Protein AF-A0A1Q6PVC8-F1 (afdb_monomer_lite)

pLDDT: mean 90.3, std 7.99, range [56.62, 97.94]

Foldseek 3Di:
DAALLVQLVLQEDEVVPPDPAQQWKAQQVVRDIDGLVVVCVVQVHDSVCCVVSCVVVVLRIGRRHHDHVLVLLLVVCVPPPDPVLSVVLVVDDSVVSVVSSVVRCVVVVNVVVVVVSSSVVSSVRSVVVCVVSVHDYDD

Structure (mmCIF, N/CA/C/O backbone):
data_AF-A0A1Q6PVC8-F1
#
_entry.id   AF-A0A1Q6PVC8-F1
#
loop_
_atom_site.group_PDB
_atom_site.id
_atom_site.type_symbol
_atom_site.label_atom_id
_atom_site.label_alt_id
_atom_site.label_comp_id
_atom_site.label_asym_id
_atom_site.label_entity_id
_atom_site.label_seq_id
_atom_site.pdbx_PDB_ins_code
_atom_site.Cartn_x
_atom_site.Cartn_y
_atom_site.Cartn_z
_atom_site.occupancy
_atom_site.B_iso_or_equiv
_atom_site.auth_seq_id
_atom_site.auth_comp_id
_atom_site.auth_asym_id
_atom_site.auth_atom_id
_atom_site.pdbx_PDB_model_num
ATOM 1 N N . MET A 1 1 ? 6.505 -12.491 -15.378 1.00 82.06 1 MET A N 1
ATOM 2 C CA . MET A 1 1 ? 5.144 -12.666 -14.824 1.00 82.06 1 MET A CA 1
ATOM 3 C C . MET A 1 1 ? 5.288 -12.565 -13.322 1.00 82.06 1 MET A C 1
ATOM 5 O O . MET A 1 1 ? 6.229 -13.167 -12.823 1.00 82.06 1 MET A O 1
ATOM 9 N N . VAL A 1 2 ? 4.463 -11.767 -12.651 1.00 87.25 2 VAL A N 1
ATOM 10 C CA . VAL A 1 2 ? 4.597 -11.469 -11.211 1.00 87.25 2 VAL A CA 1
ATOM 11 C C . VAL A 1 2 ? 3.384 -11.955 -10.427 1.00 87.25 2 VAL A C 1
ATOM 13 O O . VAL A 1 2 ? 2.285 -11.941 -10.974 1.00 87.25 2 VAL A O 1
ATOM 16 N N . SER A 1 3 ? 3.557 -12.352 -9.167 1.00 91.81 3 SER A N 1
ATOM 17 C CA . SER A 1 3 ? 2.415 -12.604 -8.281 1.00 91.81 3 SER A CA 1
ATOM 18 C C . SER A 1 3 ? 1.916 -11.290 -7.682 1.00 91.81 3 SER A C 1
ATOM 20 O O . SER A 1 3 ? 2.700 -10.539 -7.101 1.00 91.81 3 SER A O 1
ATOM 22 N N . ILE A 1 4 ? 0.610 -11.026 -7.782 1.00 92.88 4 ILE A N 1
ATOM 23 C CA . ILE A 1 4 ? -0.039 -9.848 -7.191 1.00 92.88 4 ILE A CA 1
ATOM 24 C C . ILE A 1 4 ? 0.190 -9.797 -5.685 1.00 92.88 4 ILE A C 1
ATOM 26 O O . ILE A 1 4 ? 0.510 -8.737 -5.156 1.00 92.88 4 ILE A O 1
ATOM 30 N N . LYS A 1 5 ? 0.093 -10.936 -4.993 1.00 87.75 5 LYS A N 1
ATOM 31 C CA . LYS A 1 5 ? 0.316 -11.003 -3.541 1.00 87.75 5 LYS A CA 1
ATOM 32 C C . LYS A 1 5 ? 1.741 -10.634 -3.154 1.00 87.75 5 LYS A C 1
ATOM 34 O O . LYS A 1 5 ? 1.942 -9.966 -2.146 1.00 87.75 5 LYS A O 1
ATOM 39 N N . GLU A 1 6 ? 2.718 -11.034 -3.963 1.00 87.62 6 GLU A N 1
ATOM 40 C CA . GLU A 1 6 ? 4.119 -10.682 -3.730 1.00 87.62 6 GLU A CA 1
ATOM 41 C C . GLU A 1 6 ? 4.366 -9.193 -3.973 1.00 87.62 6 GLU A C 1
ATOM 43 O O . GLU A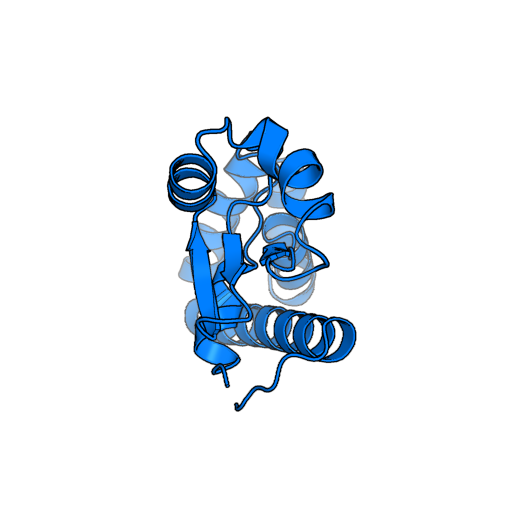 1 6 ? 5.068 -8.554 -3.190 1.00 87.62 6 GLU A O 1
ATOM 48 N N . ILE A 1 7 ? 3.773 -8.618 -5.029 1.00 92.38 7 ILE A N 1
ATOM 49 C CA . ILE A 1 7 ? 4.030 -7.214 -5.369 1.00 92.38 7 ILE A CA 1
ATOM 50 C C . ILE A 1 7 ? 3.187 -6.214 -4.559 1.00 92.38 7 ILE A C 1
ATOM 52 O O . ILE A 1 7 ? 3.587 -5.061 -4.405 1.00 92.38 7 ILE A O 1
ATOM 56 N N . ALA A 1 8 ? 2.046 -6.646 -4.012 1.00 93.06 8 ALA A N 1
ATOM 57 C CA . ALA A 1 8 ? 1.082 -5.809 -3.294 1.00 93.06 8 ALA A CA 1
ATOM 58 C C . ALA A 1 8 ? 1.734 -4.995 -2.164 1.00 93.06 8 ALA A C 1
ATOM 60 O O . ALA A 1 8 ? 1.506 -3.793 -2.029 1.00 93.06 8 ALA A O 1
ATOM 61 N N . HIS A 1 9 ? 2.602 -5.634 -1.377 1.00 90.94 9 HIS A N 1
ATOM 62 C CA . HIS A 1 9 ? 3.222 -5.012 -0.208 1.00 90.94 9 HIS A CA 1
ATOM 63 C C . HIS A 1 9 ? 4.227 -3.903 -0.547 1.00 90.94 9 HIS A C 1
ATOM 65 O O . HIS A 1 9 ? 4.469 -3.036 0.293 1.00 90.94 9 HIS A O 1
ATOM 71 N N . TYR A 1 10 ? 4.776 -3.880 -1.766 1.00 92.00 10 TYR A N 1
ATOM 72 C CA . TYR A 1 10 ? 5.689 -2.817 -2.198 1.00 92.00 10 TYR A CA 1
ATOM 73 C C . TYR A 1 10 ? 4.986 -1.476 -2.410 1.00 92.00 10 TYR A C 1
ATOM 75 O O . TYR A 1 10 ? 5.639 -0.436 -2.355 1.00 92.00 10 TYR A O 1
ATOM 83 N N . GLY A 1 11 ? 3.666 -1.490 -2.614 1.00 92.00 11 GLY A N 1
ATOM 84 C CA . GLY A 1 11 ? 2.882 -0.275 -2.804 1.00 92.00 11 GLY A CA 1
ATOM 85 C C . GLY A 1 11 ? 2.483 0.442 -1.517 1.00 92.00 11 GLY A C 1
ATOM 86 O O . GLY A 1 11 ? 1.822 1.477 -1.591 1.00 92.00 11 GLY A O 1
ATOM 87 N N . ARG A 1 12 ? 2.859 -0.073 -0.337 1.00 92.56 12 ARG A N 1
ATOM 88 C CA . ARG A 1 12 ? 2.598 0.601 0.943 1.00 92.56 12 ARG A CA 1
ATOM 89 C C . ARG A 1 12 ? 3.364 1.922 0.990 1.00 92.56 12 ARG A C 1
ATOM 91 O O . ARG A 1 12 ? 4.595 1.931 0.983 1.00 92.56 12 ARG A O 1
ATOM 98 N N . TRP A 1 13 ? 2.640 3.035 1.058 1.00 91.12 13 TRP A N 1
ATOM 99 C CA . TRP A 1 13 ? 3.220 4.370 1.098 1.00 91.12 13 TRP A CA 1
ATOM 100 C C . TRP A 1 13 ? 2.821 5.110 2.375 1.00 91.12 13 TRP A C 1
ATOM 102 O O . TRP A 1 13 ? 1.648 5.182 2.742 1.00 91.12 13 TRP A O 1
ATOM 112 N N . PHE A 1 14 ? 3.828 5.676 3.040 1.00 89.31 14 PHE A N 1
ATOM 113 C CA . PHE A 1 14 ? 3.687 6.407 4.293 1.00 89.31 14 PHE A CA 1
ATOM 114 C C . PHE A 1 14 ? 4.149 7.855 4.080 1.00 89.31 14 PHE A C 1
ATOM 116 O O . PHE A 1 14 ? 5.356 8.106 4.066 1.00 89.31 14 PHE A O 1
ATOM 123 N N . PRO A 1 15 ? 3.233 8.827 3.921 1.00 84.56 15 PRO A N 1
ATOM 124 C CA . PRO A 1 15 ? 3.574 10.198 3.519 1.00 84.56 15 PRO A CA 1
ATOM 125 C C . PRO A 1 15 ? 4.451 10.957 4.531 1.00 84.56 15 PRO A C 1
ATOM 127 O O . PRO A 1 15 ? 5.073 11.959 4.187 1.00 84.56 15 PRO A O 1
ATOM 130 N N . TYR A 1 16 ? 4.522 10.498 5.784 1.00 83.69 16 TYR A N 1
ATOM 131 C CA . TYR A 1 16 ? 5.398 11.073 6.812 1.00 83.69 16 TYR A CA 1
ATOM 132 C C . TYR A 1 16 ? 6.828 10.520 6.790 1.00 83.69 16 TYR A C 1
ATOM 134 O O . TYR A 1 16 ? 7.728 11.128 7.378 1.00 83.69 16 TYR A O 1
ATOM 142 N N . CYS A 1 17 ? 7.064 9.388 6.125 1.00 77.06 17 CYS A N 1
ATOM 143 C CA . CYS A 1 17 ? 8.407 8.936 5.800 1.00 77.06 17 CYS A CA 1
ATOM 144 C C . CYS A 1 17 ? 8.888 9.838 4.660 1.00 77.06 17 CYS A C 1
ATOM 146 O O . CYS A 1 17 ? 8.435 9.700 3.531 1.00 77.06 17 CYS A O 1
ATOM 148 N N . LYS A 1 18 ? 9.727 10.834 4.979 1.00 56.62 18 LYS A N 1
ATOM 149 C CA . LYS A 1 18 ? 10.232 11.871 4.057 1.00 56.62 18 LYS A CA 1
ATOM 150 C C . LYS A 1 18 ? 11.148 11.314 2.951 1.00 56.62 18 LYS A C 1
ATOM 152 O O . LYS A 1 18 ? 12.291 11.739 2.814 1.00 56.62 18 LYS A O 1
ATOM 157 N N . THR A 1 19 ? 10.664 10.380 2.153 1.00 58.97 19 THR A N 1
ATOM 158 C CA . THR A 1 19 ? 11.282 9.964 0.897 1.00 58.97 19 THR A CA 1
ATOM 159 C C . THR A 1 19 ? 10.417 10.512 -0.225 1.00 58.97 19 THR A C 1
ATOM 161 O O . THR A 1 19 ? 9.379 9.949 -0.562 1.00 58.97 19 THR A O 1
ATOM 164 N N . ASP A 1 20 ? 10.832 11.654 -0.773 1.00 58.44 20 ASP A N 1
ATOM 165 C CA . ASP A 1 20 ? 10.195 12.317 -1.922 1.00 58.44 20 ASP A CA 1
ATOM 166 C C . ASP A 1 20 ? 10.522 11.601 -3.251 1.00 58.44 20 ASP A C 1
ATOM 168 O O . ASP A 1 20 ? 10.794 12.217 -4.276 1.00 58.44 20 ASP A O 1
ATOM 172 N N . HIS A 1 21 ? 10.604 10.270 -3.222 1.00 65.19 21 HIS A N 1
ATOM 173 C CA . HIS A 1 21 ? 10.951 9.434 -4.367 1.00 65.19 21 HIS A CA 1
ATOM 174 C C . HIS A 1 21 ? 10.267 8.065 -4.264 1.00 65.19 21 HIS A C 1
ATOM 176 O O . HIS A 1 21 ? 9.929 7.601 -3.173 1.00 65.19 21 HIS A O 1
ATOM 182 N N . ASP A 1 22 ? 10.037 7.422 -5.411 1.00 72.06 22 ASP A N 1
ATOM 183 C CA . ASP A 1 22 ? 9.502 6.060 -5.467 1.00 72.06 22 ASP A CA 1
ATOM 184 C C . ASP A 1 22 ? 10.524 5.088 -4.884 1.00 72.06 22 ASP A C 1
ATOM 186 O O . ASP A 1 22 ? 11.591 4.901 -5.465 1.00 72.06 22 ASP A O 1
ATOM 190 N N . LEU A 1 23 ? 10.195 4.472 -3.746 1.00 81.44 23 LEU A N 1
ATOM 191 C CA . LEU A 1 23 ? 11.070 3.517 -3.054 1.00 81.44 23 LEU A CA 1
ATOM 192 C C . LEU A 1 23 ? 11.313 2.247 -3.871 1.00 81.44 23 LEU A C 1
ATOM 194 O O . LEU A 1 23 ? 12.376 1.638 -3.773 1.00 81.44 23 LEU A O 1
ATOM 198 N N . TRP A 1 24 ? 10.321 1.854 -4.668 1.00 90.75 24 TRP A N 1
ATOM 199 C CA . TRP A 1 24 ? 10.317 0.608 -5.415 1.00 90.75 24 TRP A CA 1
ATOM 200 C C . TRP A 1 24 ? 9.982 0.856 -6.874 1.00 90.75 24 TRP A C 1
ATOM 202 O O . TRP A 1 24 ? 9.066 1.604 -7.216 1.00 90.75 24 TRP A O 1
ATOM 212 N N . TRP A 1 25 ? 10.718 0.167 -7.732 1.00 91.88 25 TRP A N 1
ATOM 213 C CA . TRP A 1 25 ? 10.569 0.202 -9.175 1.00 91.88 25 TRP A CA 1
ATOM 214 C C . TRP A 1 25 ? 10.474 -1.220 -9.700 1.00 91.88 25 TRP A C 1
ATOM 216 O O . TRP A 1 25 ? 11.001 -2.157 -9.105 1.00 91.88 25 TRP A O 1
ATOM 226 N N . PHE A 1 26 ? 9.829 -1.390 -10.841 1.00 92.75 26 PHE A N 1
ATOM 227 C CA . PHE A 1 26 ? 9.717 -2.671 -11.510 1.00 92.75 26 PHE A CA 1
ATOM 228 C C . PHE A 1 26 ? 10.591 -2.711 -12.754 1.00 92.75 26 PHE A C 1
ATOM 230 O O . PHE A 1 26 ? 10.383 -1.942 -13.693 1.00 92.75 26 PHE A O 1
ATOM 237 N N . ASP A 1 27 ? 11.551 -3.633 -12.771 1.00 91.50 27 ASP A N 1
ATOM 238 C CA . ASP A 1 27 ? 12.373 -3.930 -13.941 1.00 91.50 27 ASP A CA 1
ATOM 239 C C . ASP A 1 27 ? 11.595 -4.870 -14.870 1.00 91.50 27 ASP A C 1
ATOM 241 O O . ASP A 1 27 ? 11.476 -6.073 -14.608 1.00 91.50 27 ASP A O 1
ATOM 245 N N . LYS A 1 28 ? 11.086 -4.342 -15.991 1.00 88.81 28 LYS A N 1
ATOM 246 C CA . LYS A 1 28 ? 10.322 -5.138 -16.966 1.00 88.81 28 LYS A CA 1
ATOM 247 C C . LYS A 1 28 ? 11.144 -6.252 -17.612 1.00 88.81 28 LYS A C 1
ATOM 249 O O . LYS A 1 28 ? 10.573 -7.284 -17.966 1.00 88.81 28 LYS A O 1
ATOM 254 N N . LYS A 1 29 ? 12.462 -6.075 -17.779 1.00 87.75 29 LYS A N 1
ATOM 255 C CA . LYS A 1 29 ? 13.326 -7.089 -18.409 1.00 87.75 29 LYS A CA 1
ATOM 256 C C . LYS A 1 29 ? 13.531 -8.277 -17.480 1.00 87.75 29 LYS A C 1
ATOM 258 O O . LYS A 1 29 ? 13.467 -9.417 -17.930 1.00 87.75 29 LYS A O 1
ATOM 263 N N . LYS A 1 30 ? 13.758 -8.007 -16.194 1.00 88.56 30 LYS A N 1
ATOM 264 C CA . LYS A 1 30 ? 13.983 -9.044 -15.175 1.00 88.56 30 LYS A CA 1
ATOM 265 C C . LYS A 1 30 ? 12.695 -9.530 -14.508 1.00 88.56 30 LYS A C 1
ATOM 267 O O . LYS A 1 30 ? 12.727 -10.545 -13.826 1.00 88.56 30 LYS A O 1
ATOM 272 N N . SER A 1 31 ? 11.571 -8.848 -14.738 1.00 87.81 31 SER A N 1
ATOM 273 C CA . SER A 1 31 ? 10.281 -9.117 -14.091 1.00 87.81 31 SER A CA 1
ATOM 274 C C . SER A 1 31 ? 10.371 -9.136 -12.560 1.00 87.81 31 SER A C 1
ATOM 276 O O . SER A 1 31 ? 9.821 -10.031 -11.926 1.00 87.81 31 SER A O 1
ATOM 278 N N . GLN A 1 32 ? 11.067 -8.164 -11.967 1.00 90.44 32 GLN A N 1
ATOM 279 C CA . GLN A 1 32 ? 11.282 -8.106 -10.518 1.00 90.44 32 GLN A CA 1
ATOM 280 C C . GLN A 1 32 ? 11.199 -6.676 -9.980 1.00 90.44 32 GLN A C 1
ATOM 282 O O . GLN A 1 32 ? 11.488 -5.717 -10.702 1.00 90.44 32 GLN A O 1
ATOM 287 N N . MET A 1 33 ? 10.870 -6.557 -8.693 1.00 92.31 33 MET A N 1
ATOM 288 C CA . MET A 1 33 ? 10.986 -5.300 -7.959 1.00 92.31 33 MET A CA 1
ATOM 289 C C . MET A 1 33 ? 12.455 -5.009 -7.635 1.00 92.31 33 MET A C 1
ATOM 291 O O . MET A 1 33 ? 13.234 -5.911 -7.315 1.00 92.31 33 MET A O 1
ATOM 295 N N . ILE A 1 34 ? 12.835 -3.743 -7.732 1.00 91.38 34 ILE A N 1
ATOM 296 C CA . ILE A 1 34 ? 14.150 -3.222 -7.381 1.00 91.38 34 ILE A CA 1
ATOM 297 C C . ILE A 1 34 ? 13.963 -1.969 -6.532 1.00 91.38 34 ILE A C 1
ATOM 299 O O . ILE A 1 34 ? 13.105 -1.134 -6.822 1.00 91.38 34 ILE A O 1
ATOM 303 N N . ASP A 1 35 ? 14.730 -1.875 -5.455 1.00 90.19 35 ASP A N 1
ATOM 304 C CA . ASP A 1 35 ? 14.739 -0.702 -4.594 1.00 90.19 35 ASP A CA 1
ATOM 305 C C . ASP A 1 35 ? 15.408 0.483 -5.306 1.00 90.19 35 ASP A C 1
ATOM 307 O O . ASP A 1 35 ? 16.271 0.310 -6.176 1.00 90.19 35 ASP A O 1
ATOM 311 N N . ALA A 1 36 ? 14.990 1.694 -4.948 1.00 88.12 36 ALA A N 1
ATOM 312 C CA . ALA A 1 36 ? 15.492 2.921 -5.552 1.00 88.12 36 ALA A CA 1
ATOM 313 C C . ALA A 1 36 ? 17.014 3.060 -5.410 1.00 88.12 36 ALA A C 1
ATOM 315 O O . ALA A 1 36 ? 17.676 3.436 -6.370 1.00 88.12 36 ALA A O 1
ATOM 316 N N . GLU A 1 37 ? 17.597 2.711 -4.262 1.00 87.75 37 GLU A N 1
ATOM 317 C CA . GLU A 1 37 ? 19.041 2.857 -4.022 1.00 87.75 37 GLU A CA 1
ATOM 318 C C . GLU A 1 37 ? 19.873 1.951 -4.941 1.00 87.75 37 GLU A C 1
ATOM 320 O O . GLU A 1 37 ? 20.843 2.381 -5.578 1.00 87.75 37 GLU A O 1
ATOM 325 N N . LYS A 1 38 ? 19.459 0.692 -5.082 1.00 89.38 38 LYS A N 1
ATOM 326 C CA . LYS A 1 38 ? 20.071 -0.271 -5.993 1.00 89.38 38 LYS A CA 1
ATOM 327 C C . LYS A 1 38 ? 19.865 0.132 -7.441 1.00 89.38 38 LYS A C 1
ATOM 329 O O . LYS A 1 38 ? 20.770 -0.062 -8.250 1.00 89.38 38 LYS A O 1
ATOM 334 N N . LEU A 1 39 ? 18.709 0.697 -7.782 1.00 88.19 39 LEU A N 1
ATOM 335 C CA . LEU A 1 39 ? 18.476 1.222 -9.122 1.00 88.19 39 LEU A CA 1
ATOM 336 C C . LEU A 1 39 ? 19.360 2.442 -9.411 1.00 88.19 39 LEU A C 1
ATOM 338 O O . LEU A 1 39 ? 19.952 2.513 -10.484 1.00 88.19 39 LEU A O 1
ATOM 342 N N . GLY A 1 40 ? 19.526 3.342 -8.439 1.00 87.38 40 GLY A N 1
ATOM 343 C CA . GLY A 1 40 ? 20.465 4.465 -8.505 1.00 87.38 40 GLY A CA 1
ATOM 344 C C . GLY A 1 40 ? 21.890 3.984 -8.744 1.00 87.38 40 GLY A C 1
ATOM 345 O O . GLY A 1 40 ? 22.566 4.466 -9.645 1.00 87.38 40 GLY A O 1
ATOM 346 N N . SER A 1 41 ? 22.297 2.921 -8.048 1.00 88.81 41 SER A N 1
ATOM 347 C CA . SER A 1 41 ? 23.599 2.277 -8.256 1.00 88.81 41 SER A CA 1
ATOM 348 C C . SER A 1 41 ? 23.759 1.673 -9.660 1.00 88.81 41 SER A C 1
ATOM 350 O O . SER A 1 41 ? 24.849 1.710 -10.222 1.00 88.81 41 SER A O 1
ATOM 352 N N . VAL A 1 42 ? 22.691 1.124 -10.256 1.00 87.25 42 VAL A N 1
ATOM 353 C CA . VAL A 1 42 ? 22.712 0.591 -11.637 1.00 87.25 42 VAL A CA 1
ATOM 354 C C . VAL A 1 42 ? 22.935 1.698 -12.668 1.00 87.25 42 VAL A C 1
ATOM 356 O O . VAL A 1 42 ? 23.579 1.456 -13.689 1.00 87.25 42 VAL A O 1
ATOM 359 N N . PHE A 1 43 ? 22.406 2.890 -12.408 1.00 87.06 43 PHE A N 1
ATOM 360 C CA . PHE A 1 43 ? 22.505 4.045 -13.298 1.00 87.06 43 PHE A CA 1
ATOM 361 C C . PHE A 1 43 ? 23.615 5.032 -12.927 1.00 87.06 43 PHE A C 1
ATOM 363 O O . PHE A 1 43 ? 23.769 6.033 -13.624 1.00 87.06 43 PHE A O 1
ATOM 370 N N . ASP A 1 44 ? 24.376 4.749 -11.866 1.00 89.00 44 ASP A N 1
ATOM 371 C CA . ASP A 1 44 ? 25.366 5.658 -11.279 1.00 89.00 44 ASP A CA 1
ATOM 372 C C . ASP A 1 44 ? 24.780 7.062 -11.021 1.00 89.00 44 ASP A C 1
ATOM 374 O O . ASP A 1 44 ? 25.338 8.092 -11.404 1.00 89.00 44 ASP A O 1
ATOM 378 N N . CYS A 1 45 ? 23.582 7.103 -10.425 1.00 86.12 45 CYS A N 1
ATOM 379 C CA . CYS A 1 45 ? 22.866 8.341 -10.142 1.00 86.12 45 CYS A CA 1
ATOM 380 C C . CYS A 1 45 ? 22.192 8.343 -8.767 1.00 86.12 45 CYS A C 1
ATOM 382 O O . CYS A 1 45 ? 21.859 7.305 -8.196 1.00 86.12 45 CYS A O 1
ATOM 384 N N . ASP A 1 46 ? 21.929 9.547 -8.263 1.00 86.19 46 ASP A N 1
ATOM 385 C CA . ASP A 1 46 ? 21.147 9.749 -7.047 1.00 86.19 46 ASP A CA 1
ATOM 386 C C . ASP A 1 46 ? 19.674 9.334 -7.239 1.00 86.19 46 ASP A C 1
ATOM 388 O O . ASP A 1 46 ? 19.110 9.477 -8.331 1.00 86.19 46 ASP A O 1
ATOM 392 N N . VAL A 1 47 ? 19.031 8.852 -6.169 1.00 81.44 47 VAL A N 1
ATOM 393 C CA . VAL A 1 47 ? 17.640 8.366 -6.201 1.00 81.44 47 VAL A CA 1
ATOM 394 C C . VAL A 1 47 ? 16.637 9.440 -6.625 1.00 81.44 47 VAL A C 1
ATOM 396 O O . VAL A 1 47 ? 15.657 9.133 -7.302 1.00 81.44 47 VAL A O 1
ATOM 399 N N . HIS A 1 48 ? 16.899 10.713 -6.318 1.00 83.00 48 HIS A N 1
ATOM 400 C CA . HIS A 1 48 ? 16.058 11.832 -6.748 1.00 83.00 48 HIS A CA 1
ATOM 401 C C . HIS A 1 48 ? 16.205 12.133 -8.246 1.00 83.00 48 HIS A C 1
ATOM 403 O O . HIS A 1 48 ? 15.327 12.751 -8.847 1.00 83.00 48 HIS A O 1
ATOM 409 N N . SER A 1 49 ? 17.290 11.669 -8.871 1.00 83.25 49 SER A N 1
ATOM 410 C CA . SER A 1 49 ? 17.520 11.798 -10.315 1.00 83.25 49 SER A CA 1
ATOM 411 C C . SER A 1 49 ? 16.933 10.635 -11.120 1.00 83.25 49 SER A C 1
ATOM 413 O O . SER A 1 49 ? 16.817 10.748 -12.343 1.00 83.25 49 SER A O 1
ATOM 415 N N . LEU A 1 50 ? 16.520 9.543 -10.460 1.00 82.12 50 LEU A N 1
ATOM 416 C CA . LEU A 1 50 ? 16.000 8.340 -11.118 1.00 82.12 50 LEU A CA 1
ATOM 417 C C . LEU A 1 50 ? 14.857 8.615 -12.094 1.00 82.12 50 LEU A C 1
ATOM 419 O O . LEU A 1 50 ? 14.957 8.121 -13.215 1.00 82.12 50 LEU A O 1
ATOM 423 N N . PRO A 1 51 ? 13.815 9.411 -11.772 1.00 82.88 51 PRO A N 1
ATOM 424 C CA . PRO A 1 51 ? 12.732 9.657 -12.724 1.00 82.88 51 PRO A CA 1
ATOM 425 C C . PRO A 1 51 ? 13.237 10.250 -14.047 1.00 82.88 51 PRO A C 1
ATOM 427 O O . PRO A 1 51 ? 12.840 9.807 -15.124 1.00 82.88 51 PRO A O 1
ATOM 430 N N . SER A 1 52 ? 14.173 11.199 -13.973 1.00 83.00 52 SER A N 1
ATOM 431 C CA . SER A 1 52 ? 14.763 11.865 -15.139 1.00 83.00 52 SER A CA 1
ATOM 432 C C . SER A 1 52 ? 15.671 10.939 -15.951 1.00 83.00 52 SER A C 1
ATOM 434 O O . SER A 1 52 ? 15.640 10.969 -17.182 1.00 83.00 52 SER A O 1
ATOM 436 N N . VAL A 1 53 ? 16.468 10.102 -15.279 1.00 80.56 53 VAL A N 1
ATOM 437 C CA . VAL A 1 53 ? 17.369 9.133 -15.929 1.00 80.56 53 VAL A CA 1
ATOM 438 C C . VAL A 1 53 ? 16.569 7.991 -16.570 1.00 80.56 53 VAL A C 1
ATOM 440 O O . VAL A 1 53 ? 16.810 7.606 -17.715 1.00 80.56 53 VAL A O 1
ATOM 443 N N . ILE A 1 54 ? 15.546 7.493 -15.877 1.00 80.69 54 ILE A N 1
ATOM 444 C CA . ILE A 1 54 ? 14.684 6.400 -16.338 1.00 80.69 54 ILE A CA 1
ATOM 445 C C . ILE A 1 54 ? 13.745 6.841 -17.460 1.00 80.69 54 ILE A C 1
ATOM 447 O O . ILE A 1 54 ? 13.421 6.021 -18.322 1.00 80.69 54 ILE A O 1
ATOM 451 N N . ALA A 1 55 ? 13.353 8.118 -17.525 1.00 78.81 55 ALA A N 1
ATOM 452 C CA . ALA A 1 55 ? 12.587 8.645 -18.656 1.00 78.81 55 ALA A CA 1
ATOM 453 C C . ALA A 1 55 ? 13.285 8.375 -20.006 1.00 78.81 55 ALA A C 1
ATOM 455 O O . ALA A 1 55 ? 12.625 8.159 -21.021 1.00 78.81 55 ALA A O 1
ATOM 456 N N . GLN A 1 56 ? 14.620 8.295 -20.008 1.00 76.12 56 GLN A N 1
ATOM 457 C CA . GLN A 1 56 ? 15.431 7.981 -21.189 1.00 76.12 56 GLN A CA 1
ATOM 458 C C . GLN A 1 56 ? 15.502 6.472 -21.492 1.00 76.12 56 GLN A C 1
ATOM 460 O O . GLN A 1 56 ? 15.939 6.065 -22.565 1.00 76.12 56 GLN A O 1
ATOM 465 N N . CYS A 1 57 ? 15.036 5.625 -20.571 1.00 74.62 57 CYS A N 1
ATOM 466 C CA . CYS A 1 57 ? 15.065 4.166 -20.660 1.00 74.62 57 CYS A CA 1
ATOM 467 C C . CYS A 1 57 ? 13.781 3.562 -21.262 1.00 74.62 57 CYS A C 1
ATOM 469 O O . CYS A 1 57 ? 13.506 2.382 -21.041 1.00 74.62 57 CYS A O 1
ATOM 471 N N . TYR A 1 58 ? 12.982 4.349 -21.996 1.00 68.44 58 TYR A N 1
ATOM 472 C CA . TYR A 1 58 ? 11.805 3.901 -22.764 1.00 68.44 58 TYR A CA 1
ATOM 473 C C . TYR A 1 58 ? 10.813 3.017 -21.978 1.00 68.44 58 TYR A C 1
ATOM 475 O O . TYR A 1 58 ? 10.249 2.060 -22.509 1.00 68.44 58 TYR A O 1
ATOM 483 N N . GLY A 1 59 ? 10.609 3.307 -20.689 1.00 72.31 59 GLY A N 1
ATOM 484 C CA . GLY A 1 59 ? 9.659 2.574 -19.846 1.00 72.31 59 GLY A CA 1
ATOM 485 C C . GLY A 1 59 ? 10.107 1.166 -19.437 1.00 72.31 59 GLY A C 1
ATOM 486 O O . GLY A 1 59 ? 9.259 0.343 -19.088 1.00 72.31 59 GLY A O 1
ATOM 487 N N . HIS A 1 60 ? 11.413 0.866 -19.481 1.00 85.44 60 HIS A N 1
ATOM 488 C CA . HIS A 1 60 ? 11.976 -0.385 -18.950 1.00 85.44 60 HIS A CA 1
ATOM 489 C C . HIS A 1 60 ? 11.851 -0.516 -17.430 1.00 85.44 60 HIS A C 1
ATOM 491 O O . HIS A 1 60 ? 11.714 -1.635 -16.935 1.00 85.44 60 HIS A O 1
ATOM 497 N N . TYR A 1 61 ? 11.877 0.611 -16.723 1.00 89.38 61 TYR A N 1
ATOM 498 C CA . TYR A 1 61 ? 11.637 0.683 -15.290 1.00 89.38 61 TYR A CA 1
ATOM 499 C C . 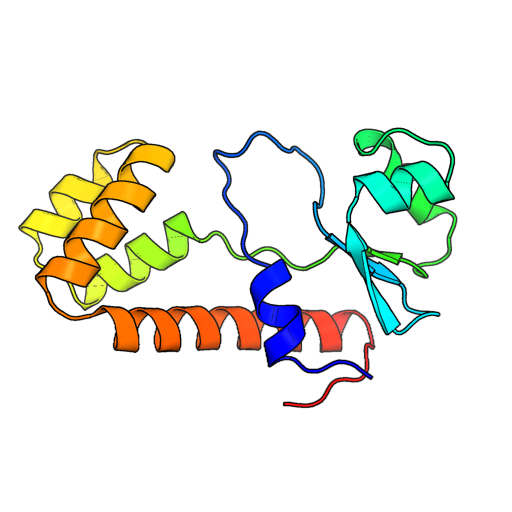TYR A 1 61 ? 10.349 1.457 -15.053 1.00 89.38 61 TYR A C 1
ATOM 501 O O . TYR A 1 61 ? 10.153 2.525 -15.632 1.00 89.38 61 TYR A O 1
ATOM 509 N N . VAL A 1 62 ? 9.465 0.894 -14.238 1.00 90.19 62 VAL A N 1
ATOM 510 C CA . VAL A 1 62 ? 8.165 1.490 -13.915 1.00 90.19 62 VAL A CA 1
ATOM 511 C C . VAL A 1 62 ? 8.115 1.762 -12.416 1.00 90.19 62 VAL A C 1
ATOM 513 O O . VAL A 1 62 ? 8.395 0.835 -11.655 1.00 90.19 62 VAL A O 1
ATOM 516 N N . PRO A 1 63 ? 7.777 2.982 -11.968 1.00 90.38 63 PRO A N 1
ATOM 517 C CA . PRO A 1 63 ? 7.622 3.252 -10.545 1.00 90.38 63 PRO A CA 1
ATOM 518 C C . PRO A 1 63 ? 6.456 2.429 -9.991 1.00 90.38 63 PRO A C 1
ATOM 520 O O . PRO A 1 63 ? 5.426 2.274 -10.652 1.00 90.38 63 PRO A O 1
ATOM 523 N N . CYS A 1 64 ? 6.625 1.872 -8.794 1.00 91.50 64 CYS A N 1
ATOM 524 C CA . CYS A 1 64 ? 5.560 1.128 -8.132 1.00 91.50 64 CYS A CA 1
ATOM 525 C C . CYS A 1 64 ? 4.370 2.050 -7.820 1.00 91.50 64 CYS A C 1
ATOM 527 O O . CYS A 1 64 ? 4.534 3.243 -7.567 1.00 91.50 64 CYS A O 1
ATOM 529 N N . PHE A 1 65 ? 3.164 1.486 -7.809 1.00 92.38 65 PHE A N 1
ATOM 530 C CA . PHE A 1 65 ? 1.980 2.180 -7.310 1.00 92.38 65 PHE A CA 1
ATOM 531 C C . PHE A 1 65 ? 2.138 2.551 -5.830 1.00 92.38 65 PHE A C 1
ATOM 533 O O . PHE A 1 65 ? 2.954 1.970 -5.114 1.00 92.38 65 PHE A O 1
ATOM 540 N N . ARG A 1 66 ? 1.332 3.511 -5.367 1.00 92.00 66 ARG A N 1
ATOM 541 C CA . ARG A 1 66 ? 1.349 3.994 -3.983 1.00 92.00 66 ARG A CA 1
ATOM 542 C C . ARG A 1 66 ? -0.056 3.975 -3.397 1.00 92.00 66 ARG A C 1
ATOM 544 O O . ARG A 1 66 ? -0.957 4.627 -3.918 1.00 92.00 66 ARG A O 1
ATOM 551 N N . VAL A 1 67 ? -0.219 3.267 -2.288 1.00 93.75 67 VAL A N 1
ATOM 552 C CA . VAL A 1 67 ? -1.415 3.299 -1.445 1.00 93.75 67 VAL A CA 1
ATOM 553 C C . VAL A 1 67 ? -1.055 4.024 -0.158 1.00 93.75 67 VAL A C 1
ATOM 555 O O . VAL A 1 67 ? -0.167 3.585 0.569 1.00 93.75 67 VAL A O 1
ATOM 558 N N . ASP A 1 68 ? -1.736 5.139 0.106 1.00 93.50 68 ASP A N 1
ATOM 559 C CA . ASP A 1 68 ? -1.609 5.897 1.353 1.00 93.50 68 ASP A CA 1
ATOM 560 C C . ASP A 1 68 ? -2.165 5.059 2.513 1.00 93.50 68 ASP A C 1
ATOM 562 O O . ASP A 1 68 ? -3.384 4.949 2.694 1.00 93.50 68 ASP A O 1
ATOM 566 N N . ILE A 1 69 ? -1.258 4.416 3.254 1.00 94.19 69 ILE A N 1
ATOM 567 C CA . ILE A 1 69 ? -1.616 3.503 4.342 1.00 94.19 69 ILE A CA 1
ATOM 568 C C . ILE A 1 69 ? -2.323 4.247 5.476 1.00 94.19 69 ILE A C 1
ATOM 570 O O . ILE A 1 69 ? -3.427 3.827 5.819 1.00 94.19 69 ILE A O 1
ATOM 574 N N . PRO A 1 70 ? -1.827 5.395 5.977 1.00 93.56 70 PRO A N 1
ATOM 575 C CA . PRO A 1 70 ? -2.550 6.162 6.994 1.00 93.56 70 PRO A CA 1
ATOM 576 C C . PRO A 1 70 ? -3.976 6.553 6.590 1.00 93.56 70 PRO A C 1
ATOM 578 O O . PRO A 1 70 ? -4.903 6.518 7.406 1.00 93.56 70 PRO A O 1
ATOM 581 N N . ALA A 1 71 ? -4.190 6.918 5.323 1.00 94.25 71 ALA A N 1
ATOM 582 C CA . ALA A 1 71 ? -5.534 7.203 4.831 1.00 94.25 71 ALA A CA 1
ATOM 583 C C . ALA A 1 71 ? -6.419 5.944 4.795 1.00 94.25 71 ALA A C 1
ATOM 585 O O . ALA A 1 71 ? -7.616 6.023 5.091 1.00 94.25 71 ALA A O 1
ATOM 586 N N . LEU A 1 72 ? -5.853 4.788 4.435 1.00 96.75 72 LEU A N 1
ATOM 587 C CA . LEU A 1 72 ? -6.558 3.506 4.419 1.00 96.75 72 LEU A CA 1
ATOM 588 C C . LEU A 1 72 ? -6.922 3.028 5.833 1.00 96.75 72 LEU A C 1
ATOM 590 O O . LEU A 1 72 ? -8.058 2.611 6.061 1.00 96.75 72 LEU A O 1
ATOM 594 N N . GLU A 1 73 ? -6.003 3.161 6.784 1.00 97.00 73 GLU A N 1
ATOM 595 C CA . GLU A 1 73 ? -6.220 2.890 8.210 1.00 97.00 73 GLU A CA 1
ATOM 596 C C . GLU A 1 73 ? -7.363 3.741 8.760 1.00 97.00 73 GLU A C 1
ATOM 598 O O . GLU A 1 73 ? -8.284 3.223 9.390 1.00 97.00 73 GLU A O 1
ATOM 603 N N . MET A 1 74 ? -7.381 5.041 8.446 1.00 96.25 74 MET A N 1
ATOM 604 C CA . MET A 1 74 ? -8.462 5.929 8.872 1.00 96.25 74 MET A CA 1
ATOM 605 C C . MET A 1 74 ? -9.819 5.527 8.271 1.00 96.25 74 MET A C 1
ATOM 607 O O . MET A 1 74 ? -10.833 5.576 8.971 1.00 96.25 74 MET A O 1
ATOM 611 N N . LYS A 1 75 ? -9.863 5.093 7.001 1.00 97.19 75 LYS A N 1
ATOM 612 C CA . LYS A 1 75 ? -11.094 4.562 6.379 1.00 97.19 75 LYS A CA 1
ATOM 613 C C . LYS A 1 75 ? -11.583 3.305 7.092 1.00 97.19 75 LYS A C 1
ATOM 615 O O . LYS A 1 75 ? -12.773 3.200 7.381 1.00 97.19 75 LYS A O 1
ATOM 620 N N . TYR A 1 76 ? -10.681 2.378 7.405 1.00 97.94 76 TYR A N 1
ATOM 621 C CA . TYR A 1 76 ? -11.021 1.168 8.150 1.00 97.94 76 TYR A CA 1
ATOM 622 C C . TYR A 1 76 ? -11.518 1.508 9.563 1.00 97.94 76 TYR A C 1
ATOM 624 O O . TYR A 1 76 ? -12.595 1.073 9.972 1.00 97.94 76 TYR A O 1
ATOM 632 N N . ALA A 1 77 ? -10.797 2.374 10.279 1.00 97.00 77 ALA A N 1
ATOM 633 C CA . ALA A 1 77 ? -11.161 2.838 11.613 1.00 97.00 77 ALA A CA 1
ATOM 634 C C . ALA A 1 77 ? -12.573 3.438 11.654 1.00 97.00 77 ALA A C 1
ATOM 636 O O . ALA A 1 77 ? -13.337 3.151 12.572 1.00 97.00 77 ALA A O 1
ATOM 637 N N . GLN A 1 78 ? -12.943 4.241 10.653 1.00 96.94 78 GLN A N 1
ATOM 638 C CA . GLN A 1 78 ? -14.273 4.854 10.553 1.00 96.94 78 GLN A CA 1
ATOM 639 C C . GLN A 1 78 ? -15.419 3.839 10.453 1.00 96.94 78 GLN A C 1
ATOM 641 O O . GLN A 1 78 ? -16.543 4.166 10.839 1.00 96.94 78 GLN A O 1
ATOM 646 N N . VAL A 1 79 ? -15.149 2.637 9.936 1.00 96.62 79 VAL A N 1
ATOM 647 C CA . VAL A 1 79 ? -16.147 1.577 9.752 1.00 96.62 79 VAL A CA 1
ATOM 648 C C . VAL A 1 79 ? -16.200 0.641 10.960 1.00 96.62 79 VAL A C 1
ATOM 650 O O . VAL A 1 79 ? -17.294 0.288 11.399 1.00 96.62 79 VAL A O 1
ATOM 653 N N . TYR A 1 80 ? -15.041 0.260 11.504 1.00 96.06 80 TYR A N 1
ATOM 654 C CA . TYR A 1 80 ? -14.943 -0.847 12.463 1.00 96.06 80 TYR A CA 1
ATOM 655 C C . TYR A 1 80 ? -14.627 -0.425 13.903 1.00 96.06 80 TYR A C 1
ATOM 657 O O . TYR A 1 80 ? -14.894 -1.191 14.826 1.00 96.06 80 TYR A O 1
ATOM 665 N N . LEU A 1 81 ? -14.100 0.784 14.131 1.00 95.94 81 LEU A N 1
ATOM 666 C CA . LEU A 1 81 ? -13.757 1.262 15.473 1.00 95.94 81 LEU A CA 1
ATOM 667 C C . LEU A 1 81 ? -14.820 2.207 16.042 1.00 95.94 81 LEU A C 1
ATOM 669 O O . LEU A 1 81 ? -15.621 2.830 15.341 1.00 95.94 81 LEU A O 1
ATOM 673 N N . SER A 1 82 ? -14.812 2.353 17.369 1.00 96.44 82 SER A N 1
ATOM 674 C CA . SER A 1 82 ? -15.745 3.248 18.053 1.00 96.44 82 SER A CA 1
ATOM 675 C C . SER A 1 82 ? -15.559 4.708 17.617 1.00 96.44 82 SER A C 1
ATOM 677 O O . SER A 1 82 ? -14.440 5.182 17.405 1.00 96.44 82 SER A O 1
ATOM 679 N N . ARG A 1 83 ? -16.648 5.491 17.611 1.00 96.19 83 ARG A N 1
ATOM 680 C CA . ARG A 1 83 ? -16.592 6.941 17.326 1.00 96.19 83 ARG A CA 1
ATOM 681 C C . ARG A 1 83 ? -15.606 7.693 18.225 1.00 96.19 83 ARG A C 1
ATOM 683 O O . ARG A 1 83 ? -15.020 8.684 17.796 1.00 96.19 83 ARG A O 1
ATOM 690 N N . LYS A 1 84 ? -15.431 7.242 19.473 1.00 96.62 84 LYS A N 1
ATOM 691 C CA . LYS A 1 84 ? -14.468 7.823 20.418 1.00 96.62 84 LYS A CA 1
ATOM 692 C C . LYS A 1 84 ? -13.034 7.579 19.945 1.00 96.62 84 LYS A C 1
ATOM 694 O O . LYS A 1 84 ? -12.245 8.520 19.937 1.00 96.62 84 LYS A O 1
ATOM 699 N N . THR A 1 85 ? -12.731 6.351 19.527 1.00 95.75 85 THR A N 1
ATOM 700 C CA . THR A 1 85 ? -11.422 5.961 18.988 1.00 95.75 85 THR A CA 1
ATOM 701 C C . THR A 1 85 ? -11.116 6.724 17.704 1.00 95.75 85 THR A C 1
ATOM 703 O O . THR A 1 85 ? -10.077 7.364 17.616 1.00 95.75 85 THR A O 1
ATOM 706 N N . VAL A 1 86 ? -12.058 6.769 16.757 1.00 96.69 86 VAL A N 1
ATOM 707 C CA . VAL A 1 86 ? -11.897 7.510 15.492 1.00 96.69 86 VAL A CA 1
ATOM 708 C C . VAL A 1 86 ? -11.630 8.995 15.742 1.00 96.69 86 VAL A C 1
ATOM 710 O O . VAL A 1 86 ? -10.711 9.568 15.160 1.00 96.69 86 VAL A O 1
ATOM 713 N N . LYS A 1 87 ? -12.387 9.623 16.654 1.00 96.81 87 LYS A N 1
ATOM 714 C CA . LYS A 1 87 ? -12.165 11.028 17.022 1.00 96.81 87 LYS A CA 1
ATOM 715 C C . LYS A 1 87 ? -10.764 11.248 17.594 1.00 96.81 87 LYS A C 1
ATOM 717 O O . LYS A 1 87 ? -10.132 12.235 17.235 1.00 96.81 87 LYS A O 1
ATOM 722 N N . PHE A 1 88 ? -10.285 10.350 18.452 1.00 96.81 88 PHE A N 1
ATOM 723 C CA . PHE A 1 88 ? -8.927 10.414 18.991 1.00 96.81 88 PHE A CA 1
ATOM 724 C C . PHE A 1 88 ? -7.871 10.294 17.882 1.00 96.81 88 PHE A C 1
ATOM 726 O O . PHE A 1 88 ? -7.047 11.194 17.749 1.00 96.81 88 PHE A O 1
ATOM 733 N N . LEU A 1 89 ? -7.956 9.263 17.033 1.00 96.38 89 LEU A N 1
ATOM 734 C CA . LEU A 1 89 ? -7.011 9.036 15.932 1.00 96.38 89 LEU A CA 1
ATOM 735 C C . LEU A 1 89 ? -6.945 10.229 14.966 1.00 96.38 89 LEU A C 1
ATOM 737 O O . LEU A 1 89 ? -5.863 10.629 14.551 1.00 96.38 89 LEU A O 1
ATOM 741 N N . SER A 1 90 ? -8.088 10.854 14.658 1.00 94.88 90 SER A N 1
ATOM 742 C CA . SER A 1 90 ? -8.164 12.000 13.734 1.00 94.88 90 SER A CA 1
ATOM 743 C C . SER A 1 90 ? -7.442 13.269 14.211 1.00 94.88 90 SER A C 1
ATOM 745 O O . SER A 1 90 ? -7.237 14.190 13.424 1.00 94.88 90 SER A O 1
ATOM 747 N N . GLN A 1 91 ? -7.088 13.343 15.497 1.00 95.75 91 GLN A N 1
ATOM 748 C CA . GLN A 1 91 ? -6.388 14.485 16.094 1.00 95.75 91 GLN A CA 1
ATOM 749 C C . GLN A 1 91 ? -4.867 14.295 16.132 1.00 95.75 91 GLN A C 1
ATOM 751 O O . GLN A 1 91 ? -4.147 15.220 16.509 1.00 95.75 91 GLN A O 1
ATOM 756 N N . LEU A 1 92 ? -4.381 13.104 15.779 1.00 94.50 92 LEU A N 1
ATOM 757 C CA . LEU A 1 92 ? -2.969 12.752 15.826 1.00 9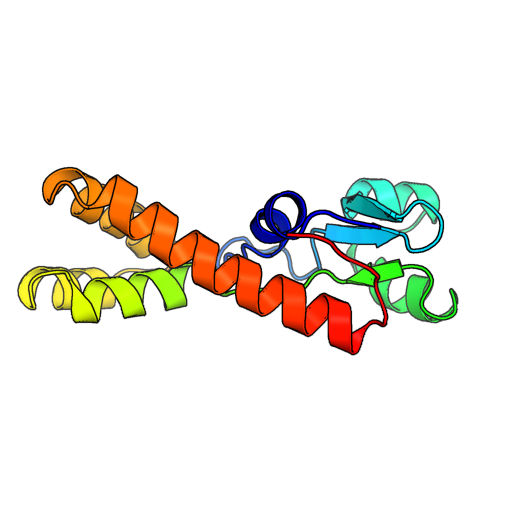4.50 92 LEU A CA 1
ATOM 758 C C . LEU A 1 92 ? -2.246 13.149 14.536 1.00 94.50 92 LEU A C 1
ATOM 760 O O . LEU A 1 92 ? -2.849 13.318 13.475 1.00 94.50 92 LEU A O 1
ATOM 764 N N . SER A 1 93 ? -0.919 13.267 14.622 1.00 92.00 93 SER A N 1
ATOM 765 C CA . SER A 1 93 ? -0.079 13.307 13.423 1.00 92.00 93 SER A CA 1
ATOM 766 C C . SER A 1 93 ? -0.185 11.971 12.678 1.00 92.00 93 SER A C 1
ATOM 768 O O . SER A 1 93 ? -0.434 10.948 13.306 1.00 92.00 93 SER A O 1
ATOM 770 N N . ALA A 1 94 ? 0.049 11.935 11.363 1.00 86.69 94 ALA A N 1
ATOM 771 C CA . ALA A 1 94 ? -0.049 10.686 10.597 1.00 86.69 94 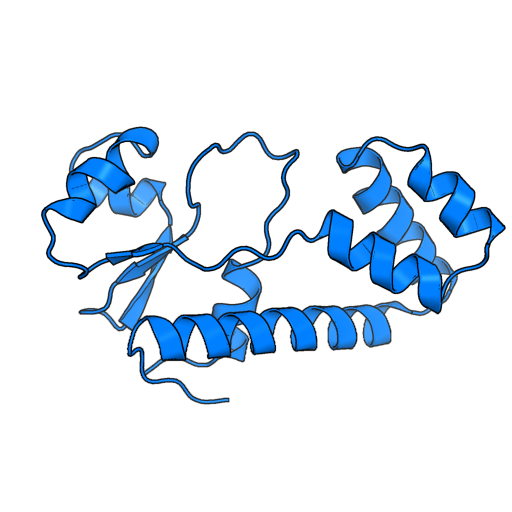ALA A CA 1
ATOM 772 C C . ALA A 1 94 ? 0.857 9.565 11.150 1.00 86.69 94 ALA A C 1
ATOM 774 O O . ALA A 1 94 ? 0.456 8.407 11.171 1.00 86.69 94 ALA A O 1
ATOM 775 N N . LYS A 1 95 ? 2.041 9.925 11.664 1.00 88.44 95 LYS A N 1
ATOM 776 C CA . LYS A 1 95 ? 2.977 8.982 12.288 1.00 88.44 95 LYS A CA 1
ATOM 777 C C . LYS A 1 95 ? 2.455 8.428 13.617 1.00 88.44 95 LYS A C 1
ATOM 779 O O . LYS A 1 95 ? 2.611 7.244 13.893 1.00 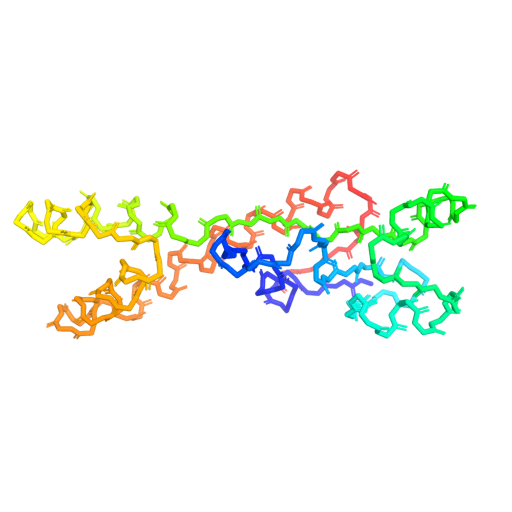88.44 95 LYS A O 1
ATOM 784 N N . ASP A 1 96 ? 1.876 9.282 14.456 1.00 92.81 96 ASP A N 1
ATOM 785 C CA . ASP A 1 96 ? 1.320 8.844 15.741 1.00 92.81 96 ASP A CA 1
ATOM 786 C C . ASP A 1 96 ? 0.002 8.085 15.542 1.00 92.81 96 ASP A C 1
ATOM 788 O O . ASP A 1 96 ? -0.298 7.160 16.291 1.00 92.81 96 ASP A O 1
ATOM 792 N N . MET A 1 97 ? -0.760 8.457 14.510 1.00 94.44 97 MET A N 1
ATOM 793 C CA . MET A 1 97 ? -2.011 7.820 14.114 1.00 94.44 97 MET A CA 1
ATOM 794 C C . MET A 1 97 ? -1.786 6.364 13.708 1.00 94.44 97 MET A C 1
ATOM 796 O O . MET A 1 97 ? -2.451 5.513 14.281 1.00 94.44 97 MET A O 1
ATOM 800 N N . ASP A 1 98 ? -0.814 6.078 12.833 1.00 91.00 98 ASP A N 1
ATOM 801 C CA . ASP A 1 98 ? -0.415 4.712 12.431 1.00 91.00 98 ASP A CA 1
ATOM 802 C C . ASP A 1 98 ? -0.144 3.822 13.659 1.00 91.00 98 ASP A C 1
ATOM 804 O O . ASP A 1 98 ? -0.792 2.797 13.885 1.00 91.00 98 ASP A O 1
ATOM 808 N N . ARG A 1 99 ? 0.715 4.295 14.572 1.00 93.69 99 ARG A N 1
ATOM 809 C CA . ARG A 1 99 ? 1.019 3.571 15.815 1.00 93.69 99 ARG A CA 1
ATOM 810 C C . ARG A 1 99 ? -0.222 3.324 16.682 1.00 93.69 99 ARG A C 1
ATOM 812 O O . ARG A 1 99 ? -0.405 2.217 17.185 1.00 93.69 99 ARG A O 1
ATOM 819 N N . GLU A 1 100 ? -1.037 4.348 16.924 1.00 97.19 100 GLU A N 1
ATOM 820 C CA . GLU A 1 100 ? -2.219 4.226 17.790 1.00 97.19 100 GLU A CA 1
ATOM 821 C C . GLU A 1 100 ? -3.354 3.427 17.131 1.00 97.19 100 GLU A C 1
ATOM 823 O O . GLU A 1 100 ? -4.122 2.764 17.832 1.00 97.19 100 GLU A O 1
ATOM 828 N N . PHE A 1 101 ? -3.442 3.438 15.800 1.00 97.12 101 PHE A N 1
ATOM 829 C CA . PHE A 1 101 ? -4.350 2.597 15.031 1.00 97.12 101 PHE A CA 1
ATOM 830 C C . PHE A 1 101 ? -4.016 1.120 15.238 1.00 97.12 101 PHE A C 1
ATOM 832 O O . PHE A 1 101 ? -4.898 0.366 15.643 1.00 97.12 101 PHE A O 1
ATOM 839 N N . LEU A 1 102 ? -2.750 0.718 15.073 1.00 95.75 102 LEU A N 1
ATOM 840 C CA . LEU A 1 102 ? -2.328 -0.674 15.287 1.00 95.75 102 LEU A CA 1
ATOM 841 C C . LEU A 1 102 ? -2.624 -1.154 16.716 1.00 95.75 102 LEU A C 1
ATOM 843 O O . LEU A 1 102 ? -3.137 -2.253 16.909 1.00 95.75 102 LEU A O 1
ATOM 847 N N . ILE A 1 103 ? -2.406 -0.294 17.718 1.00 96.81 103 ILE A N 1
ATOM 848 C CA . ILE A 1 103 ? -2.769 -0.587 19.115 1.00 96.81 103 ILE A CA 1
ATOM 849 C C . ILE A 1 103 ? -4.287 -0.784 19.272 1.00 96.81 103 ILE A C 1
ATOM 851 O O . ILE A 1 103 ? -4.725 -1.610 20.074 1.00 96.81 103 ILE A O 1
ATOM 855 N N . ALA A 1 104 ? -5.109 -0.003 18.567 1.00 96.88 104 ALA A N 1
ATOM 856 C CA . ALA A 1 104 ? -6.562 -0.147 18.611 1.00 96.88 104 ALA A CA 1
ATOM 857 C C . ALA A 1 104 ? -7.034 -1.436 17.920 1.00 96.88 104 ALA A C 1
ATOM 859 O O . ALA A 1 104 ? -7.914 -2.108 18.452 1.00 96.88 104 ALA A O 1
ATOM 860 N N . ILE A 1 105 ? -6.431 -1.794 16.784 1.00 97.75 105 ILE A N 1
ATOM 861 C CA . ILE A 1 105 ? -6.710 -3.039 16.059 1.00 97.75 105 ILE A CA 1
ATOM 862 C C . ILE A 1 105 ? -6.421 -4.262 16.931 1.00 97.75 105 ILE A C 1
ATOM 864 O O . ILE A 1 105 ? -7.298 -5.116 17.068 1.00 97.75 105 ILE A O 1
ATOM 868 N N . GLU A 1 106 ? -5.259 -4.298 17.587 1.00 96.50 106 GLU A N 1
ATOM 869 C CA . GLU A 1 106 ? -4.870 -5.404 18.471 1.00 96.50 106 GLU A CA 1
ATOM 870 C C . GLU A 1 106 ? -5.825 -5.531 19.671 1.00 96.50 106 GLU A C 1
ATOM 872 O O . GLU A 1 106 ? -6.279 -6.621 20.019 1.00 96.50 106 GLU A O 1
ATOM 877 N N . LYS A 1 107 ? -6.203 -4.403 20.291 1.00 95.75 107 LYS A N 1
ATOM 878 C CA . LYS A 1 107 ? -7.128 -4.386 21.442 1.00 95.75 107 LYS A CA 1
ATOM 879 C C . LYS A 1 107 ? -8.528 -4.894 21.113 1.00 95.75 107 LYS A C 1
ATOM 881 O O . LYS A 1 107 ? -9.175 -5.476 21.981 1.00 95.75 107 LYS A O 1
ATOM 886 N N . GLU A 1 108 ? -8.998 -4.631 19.901 1.00 95.56 108 GLU A N 1
ATOM 887 C CA . GLU A 1 108 ? -10.319 -5.049 19.424 1.00 95.56 108 GLU A CA 1
ATOM 888 C C . GLU A 1 108 ? -10.268 -6.417 18.709 1.00 95.56 108 GLU A C 1
ATOM 890 O O . GLU A 1 108 ? -11.289 -6.882 18.206 1.00 95.56 108 GLU A O 1
ATOM 895 N N . PHE A 1 109 ? -9.102 -7.085 18.685 1.00 96.12 109 PHE A N 1
ATOM 896 C CA . PHE A 1 109 ? -8.863 -8.370 18.010 1.00 96.12 109 PHE A CA 1
ATOM 897 C C . PHE A 1 109 ? -9.182 -8.346 16.505 1.00 96.12 109 PHE A C 1
ATOM 899 O O . PHE A 1 109 ? -9.676 -9.325 15.935 1.00 96.12 109 PHE A O 1
ATOM 906 N N . LEU A 1 110 ? -8.902 -7.218 15.850 1.00 97.00 110 LEU A N 1
ATOM 907 C CA . LEU A 1 110 ? -9.188 -6.993 14.433 1.00 97.00 110 LEU A CA 1
ATOM 908 C C . LEU A 1 110 ? -7.985 -7.271 13.520 1.00 97.00 110 LEU A C 1
ATOM 910 O O . LEU A 1 110 ? -8.102 -7.090 12.314 1.00 97.00 110 LEU A O 1
ATOM 914 N N . ASP A 1 111 ? -6.847 -7.748 14.035 1.00 96.12 111 ASP A N 1
ATOM 915 C CA . ASP A 1 111 ? -5.585 -7.871 13.278 1.00 96.12 111 ASP A CA 1
ATOM 916 C C . ASP A 1 111 ? -5.725 -8.684 11.987 1.00 96.12 111 ASP A C 1
ATOM 918 O O . ASP A 1 111 ? -5.236 -8.300 10.924 1.00 96.12 111 ASP A O 1
ATOM 922 N N . THR A 1 112 ? -6.434 -9.814 12.064 1.00 96.69 112 THR A N 1
ATOM 923 C CA . THR A 1 112 ? -6.660 -10.681 10.897 1.00 96.69 112 THR A CA 1
ATOM 924 C C . THR A 1 112 ? -7.597 -10.032 9.882 1.00 96.69 112 THR A C 1
ATOM 926 O O . THR A 1 112 ? -7.426 -10.227 8.678 1.00 96.69 112 THR A O 1
ATOM 929 N N . ASP A 1 113 ? -8.596 -9.285 10.351 1.00 97.56 113 ASP A N 1
ATOM 930 C CA . ASP A 1 113 ? -9.544 -8.601 9.474 1.00 97.56 113 ASP A CA 1
ATOM 931 C C . ASP A 1 113 ? -8.891 -7.395 8.795 1.00 97.56 113 ASP A C 1
ATOM 933 O O . ASP A 1 113 ? -8.967 -7.261 7.574 1.00 97.56 113 ASP A O 1
ATOM 937 N N . TRP A 1 114 ? -8.138 -6.598 9.557 1.00 97.50 114 TRP A N 1
ATOM 938 C CA . TRP A 1 114 ? -7.313 -5.519 9.032 1.00 97.50 114 TRP A CA 1
ATOM 939 C C . TRP A 1 114 ? -6.329 -6.027 7.977 1.00 97.50 114 TRP A C 1
ATOM 941 O O . TRP A 1 114 ? -6.302 -5.484 6.877 1.00 97.50 114 TRP A O 1
ATOM 951 N N . TYR A 1 115 ? -5.589 -7.109 8.247 1.00 95.75 115 TYR A N 1
ATOM 952 C CA . TYR A 1 115 ? -4.661 -7.684 7.267 1.00 95.75 115 TYR A CA 1
ATOM 953 C C . TYR A 1 115 ? -5.360 -8.054 5.950 1.00 95.75 115 TYR A C 1
ATOM 955 O O . TYR A 1 115 ? -4.851 -7.768 4.867 1.00 95.75 115 TYR A O 1
ATOM 963 N N . ARG A 1 116 ? -6.552 -8.661 6.021 1.00 96.69 116 ARG A N 1
ATOM 964 C CA . ARG A 1 116 ? -7.341 -9.006 4.826 1.00 96.69 116 ARG A CA 1
ATOM 965 C C . ARG A 1 116 ? -7.836 -7.763 4.094 1.00 96.69 116 ARG A C 1
ATOM 967 O O . ARG A 1 116 ? -7.794 -7.733 2.865 1.00 96.69 116 ARG A O 1
ATOM 974 N N . TYR A 1 117 ? -8.295 -6.759 4.835 1.00 97.25 117 TYR A N 1
ATOM 975 C CA . TYR A 1 117 ? -8.759 -5.494 4.283 1.00 97.25 117 TYR A CA 1
ATOM 976 C C . TYR A 1 117 ? -7.624 -4.731 3.588 1.00 97.25 117 TYR A C 1
ATOM 978 O O . TYR A 1 117 ? -7.793 -4.312 2.442 1.00 97.25 117 TYR A O 1
ATOM 986 N N . GLU A 1 118 ? -6.465 -4.596 4.239 1.00 96.69 118 GLU A N 1
ATOM 987 C CA . GLU A 1 118 ? -5.266 -3.961 3.682 1.00 96.69 118 GLU A CA 1
ATOM 988 C C . GLU A 1 118 ? -4.817 -4.701 2.418 1.00 96.69 118 GLU A C 1
ATOM 990 O O . GLU A 1 118 ? -4.685 -4.086 1.357 1.00 96.69 118 GLU A O 1
ATOM 995 N N . LEU A 1 119 ? -4.658 -6.029 2.497 1.00 95.88 119 LEU A N 1
ATOM 996 C CA . LEU A 1 119 ? -4.206 -6.838 1.368 1.00 95.88 119 LEU A CA 1
ATOM 997 C C . LEU A 1 119 ? -5.150 -6.723 0.168 1.00 95.88 119 LEU A C 1
ATOM 999 O O . LEU A 1 119 ? -4.672 -6.576 -0.950 1.00 95.88 119 LEU A O 1
ATOM 1003 N N . ALA A 1 120 ? -6.470 -6.721 0.374 1.00 96.12 120 ALA A N 1
ATOM 1004 C CA . ALA A 1 120 ? -7.428 -6.561 -0.720 1.00 96.12 120 ALA A CA 1
ATOM 1005 C C . ALA A 1 120 ? -7.259 -5.220 -1.458 1.00 96.12 120 ALA A C 1
ATOM 1007 O O . ALA A 1 120 ? -7.283 -5.186 -2.690 1.00 96.12 120 ALA A O 1
ATOM 1008 N N . HIS A 1 121 ? -7.035 -4.124 -0.726 1.00 96.81 121 HIS A N 1
ATOM 1009 C CA . HIS A 1 121 ? -6.806 -2.808 -1.331 1.00 96.81 121 HIS A CA 1
ATOM 1010 C C . HIS A 1 121 ? -5.456 -2.738 -2.049 1.00 96.81 121 HIS A C 1
ATOM 1012 O O . HIS A 1 121 ? -5.384 -2.221 -3.164 1.00 96.81 121 HIS A O 1
ATOM 1018 N N . LEU A 1 122 ? -4.401 -3.292 -1.444 1.00 96.75 122 LEU A N 1
ATOM 1019 C CA . LEU A 1 122 ? -3.076 -3.356 -2.062 1.00 96.75 122 LEU A CA 1
ATOM 1020 C C . LEU A 1 122 ? -3.080 -4.221 -3.327 1.00 96.75 122 LEU A C 1
ATOM 1022 O O . LEU A 1 122 ? -2.510 -3.819 -4.337 1.00 96.75 122 LEU A O 1
ATOM 1026 N N . SER A 1 123 ? -3.745 -5.379 -3.302 1.00 96.62 123 SER A N 1
ATOM 1027 C CA . SER A 1 123 ? -3.882 -6.258 -4.467 1.00 96.62 123 SER A CA 1
ATOM 1028 C C . SER A 1 123 ? -4.678 -5.593 -5.587 1.00 96.62 123 SER A C 1
ATOM 1030 O O . SER A 1 123 ? -4.231 -5.623 -6.729 1.00 96.62 123 SER A O 1
ATOM 1032 N N . SER A 1 124 ? -5.789 -4.919 -5.270 1.00 96.62 124 SER A N 1
ATOM 1033 C CA . SER A 1 124 ? -6.564 -4.171 -6.269 1.00 96.62 124 SER A CA 1
ATOM 1034 C C . SER A 1 124 ? -5.718 -3.087 -6.945 1.00 96.62 124 SER A C 1
ATOM 1036 O O . SER A 1 124 ? -5.699 -2.995 -8.172 1.00 96.62 124 SER A O 1
ATOM 1038 N N . ALA A 1 125 ? -4.965 -2.306 -6.163 1.00 96.38 125 ALA A N 1
ATOM 1039 C CA . ALA A 1 125 ? -4.077 -1.276 -6.701 1.00 96.38 125 ALA A CA 1
ATOM 1040 C C . ALA A 1 125 ? -2.928 -1.875 -7.534 1.00 96.38 125 ALA A C 1
ATOM 1042 O O . ALA A 1 125 ? -2.586 -1.348 -8.593 1.00 96.38 125 ALA A O 1
ATOM 1043 N N . ALA A 1 126 ? -2.363 -3.004 -7.097 1.00 96.19 126 ALA A N 1
ATOM 1044 C CA . ALA A 1 126 ? -1.325 -3.721 -7.832 1.00 96.19 126 ALA A CA 1
ATOM 1045 C C . ALA A 1 126 ? -1.825 -4.248 -9.184 1.00 96.19 126 ALA A C 1
ATOM 1047 O O . ALA A 1 126 ? -1.105 -4.166 -10.182 1.00 96.19 126 ALA A O 1
ATOM 1048 N N . GLU A 1 127 ? -3.049 -4.775 -9.236 1.00 96.31 127 GLU A N 1
ATOM 1049 C CA . GLU A 1 127 ? -3.670 -5.231 -10.478 1.00 96.31 127 GLU A CA 1
ATOM 1050 C C . GLU A 1 127 ? -3.911 -4.085 -11.458 1.00 96.31 127 GLU A C 1
ATOM 1052 O O . GLU A 1 127 ? -3.586 -4.215 -12.639 1.00 96.31 127 GLU A O 1
ATOM 1057 N N . GLU A 1 128 ? -4.495 -2.979 -10.988 1.00 96.50 128 GLU A N 1
ATOM 1058 C CA . GLU A 1 128 ? -4.729 -1.780 -11.801 1.00 96.50 128 GLU A CA 1
ATOM 1059 C C . GLU A 1 128 ? -3.413 -1.260 -12.376 1.00 96.50 128 GLU A C 1
ATOM 1061 O O . GLU A 1 128 ? -3.275 -1.126 -13.593 1.00 96.50 128 GLU A O 1
ATOM 1066 N N . TRP A 1 129 ? -2.397 -1.121 -11.527 1.00 95.62 129 TRP A N 1
ATOM 1067 C CA . TRP A 1 129 ? -1.060 -0.720 -11.945 1.00 95.62 129 TRP A CA 1
ATOM 1068 C C . TRP A 1 129 ? -0.433 -1.690 -12.956 1.00 95.62 129 TRP A C 1
ATOM 1070 O O . TRP A 1 129 ? 0.164 -1.254 -13.946 1.00 95.62 129 TRP A O 1
ATOM 1080 N N . CYS A 1 130 ? -0.592 -3.006 -12.776 1.00 94.25 130 CYS A N 1
ATOM 1081 C CA . CYS A 1 130 ? -0.115 -3.980 -13.759 1.00 94.25 130 CYS A CA 1
ATOM 1082 C C . CYS A 1 130 ? -0.836 -3.838 -15.107 1.00 94.25 130 CYS A C 1
ATOM 1084 O O . CYS A 1 130 ? -0.182 -3.913 -16.153 1.00 94.25 130 CYS A O 1
ATOM 1086 N N . LYS A 1 131 ? -2.161 -3.621 -15.098 1.00 94.31 131 LYS A N 1
ATOM 1087 C CA . LYS A 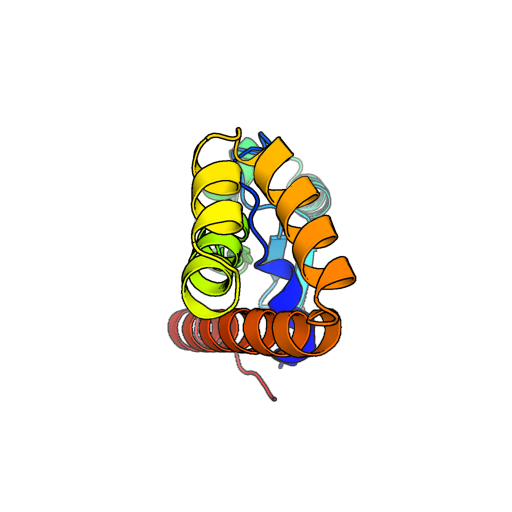1 131 ? -2.975 -3.412 -16.310 1.00 94.31 131 LYS A CA 1
ATOM 1088 C C . LYS A 1 131 ? -2.519 -2.159 -17.060 1.00 94.31 131 LYS A C 1
ATOM 1090 O O . LYS A 1 131 ? -2.245 -2.249 -18.257 1.00 94.31 131 LYS A O 1
ATOM 1095 N N . GLU A 1 132 ? -2.367 -1.038 -16.356 1.00 94.00 132 GLU A N 1
ATOM 1096 C CA . GLU A 1 132 ? -1.914 0.247 -16.912 1.00 94.00 132 GLU A CA 1
ATOM 1097 C C . GLU A 1 132 ? -0.517 0.161 -17.536 1.00 94.00 132 GLU A C 1
ATOM 1099 O O . GLU A 1 132 ? -0.246 0.773 -18.567 1.00 94.00 132 GLU A O 1
ATOM 1104 N N . ASN A 1 133 ? 0.368 -0.643 -16.943 1.00 91.44 133 ASN A N 1
ATOM 1105 C CA . ASN A 1 133 ? 1.764 -0.748 -17.368 1.00 91.44 133 ASN A CA 1
ATOM 1106 C C . ASN A 1 133 ? 2.056 -1.943 -18.287 1.00 91.44 133 ASN A C 1
ATOM 1108 O O . ASN A 1 133 ? 3.225 -2.178 -18.632 1.00 91.44 133 ASN A O 1
ATOM 1112 N N . HIS A 1 134 ? 1.016 -2.678 -18.697 1.00 91.31 134 HIS A N 1
ATOM 1113 C CA . HIS A 1 134 ? 1.093 -3.892 -19.515 1.00 91.31 134 HIS A CA 1
ATOM 1114 C C . HIS A 1 134 ? 2.008 -4.980 -18.921 1.00 91.31 134 HIS A C 1
ATOM 1116 O O . HIS A 1 134 ? 2.744 -5.669 -19.636 1.00 91.31 134 HIS A O 1
ATOM 1122 N N . ILE A 1 135 ? 1.977 -5.138 -17.598 1.00 91.44 135 ILE A N 1
ATOM 1123 C CA . ILE A 1 135 ? 2.738 -6.150 -16.861 1.00 91.44 135 ILE A CA 1
ATOM 1124 C C . ILE A 1 135 ? 1.861 -7.396 -16.709 1.00 91.44 135 ILE A C 1
ATOM 1126 O O . ILE A 1 135 ? 0.729 -7.323 -16.244 1.00 91.44 135 ILE A O 1
ATOM 1130 N N . ARG A 1 136 ? 2.377 -8.567 -17.104 1.00 91.88 136 ARG A N 1
ATOM 1131 C CA . ARG A 1 136 ? 1.669 -9.844 -16.908 1.00 91.88 136 ARG A CA 1
ATOM 1132 C C . ARG A 1 136 ? 1.782 -10.296 -15.456 1.00 91.88 136 ARG A C 1
ATOM 1134 O O . ARG A 1 136 ? 2.905 -10.414 -14.954 1.00 91.88 136 ARG A O 1
ATOM 1141 N N . TYR A 1 137 ? 0.658 -10.651 -14.845 1.00 91.62 137 TYR A N 1
ATOM 1142 C CA . TYR A 1 137 ? 0.588 -11.065 -13.448 1.00 91.62 137 TYR A CA 1
ATOM 1143 C C . TYR A 1 137 ? -0.272 -12.320 -13.238 1.00 91.62 137 TYR A C 1
ATOM 1145 O O . TYR A 1 137 ? -1.002 -12.738 -14.139 1.00 91.62 137 TYR A O 1
ATOM 1153 N N . THR A 1 138 ? -0.144 -12.912 -12.053 1.00 92.62 138 THR A N 1
ATOM 1154 C CA . THR A 1 138 ? -0.978 -13.994 -11.510 1.00 92.62 138 THR A CA 1
ATOM 1155 C C . THR A 1 138 ? -1.433 -13.643 -10.099 1.00 92.62 138 THR A C 1
ATOM 1157 O O . THR A 1 138 ? -0.783 -12.838 -9.431 1.00 92.62 138 THR A O 1
ATOM 1160 N N . ASP A 1 139 ? -2.502 -14.283 -9.638 1.00 80.75 139 ASP A N 1
ATOM 1161 C CA . ASP A 1 139 ? -3.025 -14.132 -8.270 1.00 80.75 139 ASP A CA 1
ATOM 1162 C C . ASP A 1 139 ? -2.171 -14.825 -7.185 1.00 80.75 139 ASP A C 1
ATOM 1164 O O . ASP A 1 139 ? -1.204 -15.546 -7.531 1.00 80.75 139 ASP A O 1
#

Radius of gyration: 17.22 Å; chains: 1; bounding box: 42×29×44 Å

Sequence (139 aa):
MVSIKEIAHYGRWFPYCKTDHDLWWFDKKKSQMIDAEKLGSVFDCDVHSLPSVIAQCYGHYVPCFRVDIPALEMKYAQVYLSRKTVKFLSQLSAKDMDREFLIAIEKEFLDTDWYRYELAHLSSAAEEWCKENHIRYTD

Secondary structure (DSSP, 8-state):
-EEHHHHHGGGEE-TTS---S-SEEEETTTTEEEEHHHHHHHHTS-GGGHHHHHHTTTTSEEEPP-EEHHHHHHHHHHHHS-HHHHHHHTTS-HHHHHHHHHHHHHHTT-HHHHHHHHHHHHHHHHHHHHHHTT--EE-